Protein AF-A0A947KMC3-F1 (afdb_monomer_lite)

Sequence (62 aa):
MNENFLTRKQLMKATGANPEQITYLRLRKRLPVLNEPDKGIPAKYALESIEIVKDWLEKRNK

Structure (mmCIF, N/CA/C/O backbone):
data_AF-A0A947KMC3-F1
#
_entry.id   AF-A0A947KMC3-F1
#
loop_
_atom_site.group_PDB
_atom_site.id
_atom_site.type_symbol
_atom_site.label_atom_id
_atom_site.label_alt_id
_atom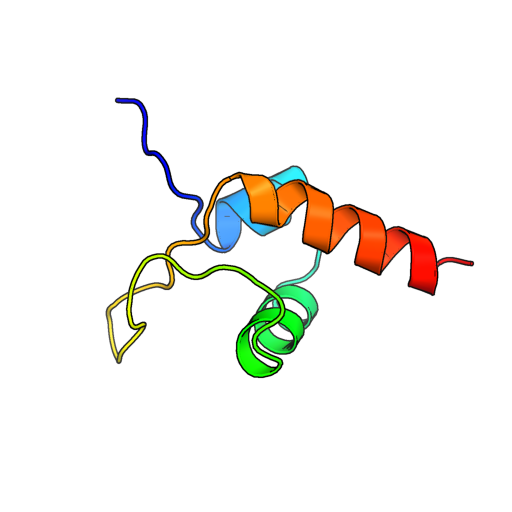_site.label_comp_id
_atom_site.label_asym_id
_atom_site.label_entity_id
_atom_site.label_seq_id
_atom_site.pdbx_PDB_ins_code
_atom_site.Cartn_x
_atom_site.Cartn_y
_atom_site.Cartn_z
_atom_site.occupancy
_atom_site.B_iso_or_equiv
_atom_site.auth_seq_id
_atom_site.auth_comp_id
_atom_site.auth_asym_id
_atom_site.auth_atom_id
_atom_site.pdbx_PDB_model_num
ATOM 1 N N . MET A 1 1 ? -8.451 9.002 -19.283 1.00 41.47 1 MET A N 1
ATOM 2 C CA . MET A 1 1 ? -7.456 7.912 -19.207 1.00 41.47 1 MET A CA 1
ATOM 3 C C . MET A 1 1 ? -7.789 7.089 -17.974 1.00 41.47 1 MET A C 1
ATOM 5 O O . MET A 1 1 ? -7.593 7.582 -16.873 1.00 41.47 1 MET A O 1
ATOM 9 N N . ASN A 1 2 ? -8.382 5.905 -18.149 1.00 51.97 2 ASN A N 1
ATOM 10 C CA . ASN A 1 2 ? -8.643 4.979 -17.045 1.00 51.97 2 ASN A CA 1
ATOM 11 C C . ASN A 1 2 ? -7.334 4.254 -16.738 1.00 51.97 2 ASN A C 1
ATOM 13 O O . ASN A 1 2 ? -7.044 3.206 -17.312 1.00 51.97 2 ASN A O 1
ATOM 17 N N . GLU A 1 3 ? -6.484 4.862 -15.916 1.00 67.06 3 GLU A N 1
ATOM 18 C CA . GLU A 1 3 ? -5.337 4.142 -15.379 1.00 67.06 3 GLU A CA 1
ATOM 19 C C . GLU A 1 3 ? -5.883 3.032 -14.473 1.00 67.06 3 GLU A C 1
ATOM 21 O O . GLU A 1 3 ? -6.360 3.289 -13.372 1.00 67.06 3 GLU A O 1
ATOM 26 N N . ASN A 1 4 ? -5.838 1.784 -14.946 1.00 86.19 4 ASN A N 1
ATOM 27 C CA . ASN A 1 4 ? -6.279 0.593 -14.202 1.00 86.19 4 ASN A CA 1
ATOM 28 C C . ASN A 1 4 ? -5.346 0.241 -13.025 1.00 86.19 4 ASN A C 1
ATOM 30 O O . ASN A 1 4 ? -5.308 -0.898 -12.564 1.00 86.19 4 ASN A O 1
ATOM 34 N N . PHE A 1 5 ? -4.537 1.196 -12.570 1.00 91.62 5 PHE A N 1
ATOM 35 C CA . PHE A 1 5 ? -3.554 1.010 -11.523 1.00 91.62 5 PHE A CA 1
ATOM 36 C C . PHE A 1 5 ? -3.459 2.247 -10.637 1.00 91.62 5 PHE A C 1
ATOM 38 O O . PHE A 1 5 ? -3.765 3.367 -11.037 1.00 91.62 5 PHE A O 1
ATOM 45 N N . LEU A 1 6 ? -2.969 2.030 -9.425 1.00 91.94 6 LEU A N 1
ATOM 46 C CA . LEU A 1 6 ? -2.699 3.057 -8.439 1.00 91.94 6 LEU A CA 1
ATOM 47 C C . LEU A 1 6 ? -1.203 3.159 -8.223 1.00 91.94 6 LEU A C 1
ATOM 49 O O . LEU A 1 6 ? -0.485 2.168 -8.109 1.00 91.94 6 LEU A O 1
ATOM 53 N N . THR A 1 7 ? -0.722 4.381 -8.103 1.00 92.69 7 THR A N 1
ATOM 54 C CA . THR A 1 7 ? 0.604 4.651 -7.558 1.00 92.69 7 THR A CA 1
ATOM 55 C C . THR A 1 7 ? 0.566 4.601 -6.034 1.00 92.69 7 THR A C 1
ATOM 57 O O . THR A 1 7 ? -0.483 4.769 -5.410 1.00 92.69 7 THR A O 1
ATOM 60 N N . ARG A 1 8 ? 1.737 4.464 -5.402 1.00 92.38 8 ARG A N 1
ATOM 61 C CA . ARG A 1 8 ? 1.865 4.547 -3.935 1.00 92.38 8 ARG A CA 1
ATOM 62 C C . ARG A 1 8 ? 1.187 5.801 -3.364 1.00 92.38 8 ARG A C 1
ATOM 64 O O . ARG A 1 8 ? 0.492 5.703 -2.363 1.00 92.38 8 ARG A O 1
ATOM 71 N N . LYS A 1 9 ? 1.352 6.961 -4.016 1.00 92.62 9 LYS A N 1
ATOM 72 C CA . LYS A 1 9 ? 0.754 8.233 -3.573 1.00 92.62 9 LYS A CA 1
ATOM 73 C C . LYS A 1 9 ? -0.775 8.209 -3.638 1.00 92.62 9 LYS A C 1
ATOM 75 O O . LYS A 1 9 ? -1.422 8.666 -2.701 1.00 92.62 9 LYS A O 1
ATOM 80 N N . GLN A 1 10 ? -1.351 7.665 -4.711 1.00 93.81 10 GLN A N 1
ATOM 81 C CA . GLN A 1 10 ? -2.807 7.520 -4.835 1.00 93.81 10 GLN A CA 1
ATOM 82 C C . GLN A 1 10 ? -3.356 6.542 -3.793 1.00 93.81 10 GLN A C 1
ATOM 84 O O . GLN A 1 10 ? -4.358 6.843 -3.152 1.00 93.81 10 GLN A O 1
ATOM 89 N N . LEU A 1 11 ? -2.658 5.426 -3.570 1.00 93.12 11 LEU A N 1
ATOM 90 C CA . LEU A 1 11 ? -3.029 4.434 -2.565 1.00 93.12 11 LEU A CA 1
ATOM 91 C C . LEU A 1 11 ? -3.051 5.048 -1.157 1.00 93.12 11 LEU A C 1
ATOM 93 O O . LEU A 1 11 ? -4.027 4.889 -0.432 1.00 93.12 11 LEU A O 1
ATOM 97 N N . MET A 1 12 ? -2.019 5.820 -0.800 1.00 95.00 12 MET A N 1
ATOM 98 C CA . MET A 1 12 ? -1.969 6.554 0.468 1.00 95.00 12 MET A CA 1
ATOM 99 C C . MET A 1 12 ? -3.121 7.559 0.586 1.00 95.00 12 MET A C 1
ATOM 101 O O . MET A 1 12 ? -3.812 7.581 1.5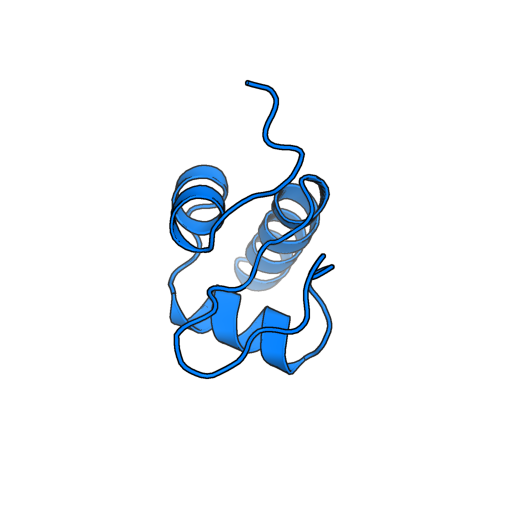98 1.00 95.00 12 MET A O 1
ATOM 105 N N . LYS A 1 13 ? -3.383 8.352 -0.463 1.00 94.62 13 LYS A N 1
ATOM 106 C CA . LYS A 1 13 ? -4.472 9.341 -0.461 1.00 94.62 13 LYS A CA 1
ATOM 107 C C . LYS A 1 13 ? -5.853 8.692 -0.293 1.00 94.62 13 LYS A C 1
ATOM 109 O O . LYS A 1 13 ? -6.705 9.259 0.378 1.00 94.62 13 LYS A O 1
ATOM 114 N N . ALA A 1 14 ? -6.072 7.520 -0.889 1.00 93.31 14 ALA A N 1
ATOM 115 C CA . ALA A 1 14 ? -7.354 6.816 -0.842 1.00 93.31 14 ALA A CA 1
ATOM 116 C C . ALA A 1 14 ? -7.608 6.061 0.476 1.00 93.31 14 ALA A C 1
ATOM 118 O O . ALA A 1 14 ? -8.759 5.784 0.818 1.00 93.31 14 ALA A O 1
ATOM 119 N N . THR A 1 15 ? -6.546 5.688 1.191 1.00 93.62 15 THR A N 1
ATOM 120 C CA . THR A 1 15 ? -6.619 4.800 2.366 1.00 93.62 15 THR A CA 1
ATOM 121 C C . THR A 1 15 ? -6.260 5.499 3.674 1.00 93.62 15 THR A C 1
ATOM 123 O O . THR A 1 15 ? -6.592 4.989 4.736 1.00 93.62 15 THR A O 1
ATOM 126 N N . GLY A 1 16 ? -5.571 6.641 3.616 1.00 93.56 16 GLY A N 1
ATOM 127 C CA . GLY A 1 16 ? -4.973 7.283 4.788 1.00 93.56 16 GLY A CA 1
ATOM 128 C C . GLY A 1 16 ? -3.724 6.564 5.308 1.00 93.56 16 GLY A C 1
ATOM 129 O O . GLY A 1 16 ? -3.175 6.966 6.328 1.00 93.56 16 GLY A O 1
ATOM 130 N N . ALA A 1 17 ? -3.258 5.512 4.625 1.00 93.75 17 ALA A N 1
ATOM 131 C CA . ALA A 1 17 ? -2.084 4.763 5.043 1.00 93.75 17 ALA A CA 1
ATOM 132 C C . ALA A 1 17 ? -0.795 5.573 4.870 1.00 93.75 17 ALA A C 1
ATOM 134 O O . ALA A 1 17 ? -0.583 6.262 3.866 1.00 93.75 17 ALA A O 1
ATOM 135 N N . ASN A 1 18 ? 0.127 5.388 5.809 1.00 94.12 18 ASN A N 1
ATOM 136 C CA . ASN A 1 18 ? 1.460 5.962 5.748 1.00 94.12 18 ASN A CA 1
ATOM 137 C C . ASN A 1 18 ? 2.353 5.207 4.747 1.00 94.12 18 ASN A C 1
ATOM 139 O O . ASN A 1 18 ? 2.137 4.019 4.472 1.00 94.12 18 ASN A O 1
ATOM 143 N N . PRO A 1 19 ? 3.418 5.849 4.226 1.00 93.62 19 PRO A N 1
ATOM 144 C CA . PRO A 1 19 ? 4.299 5.233 3.240 1.00 93.62 19 PRO A CA 1
ATOM 145 C C . PRO A 1 19 ?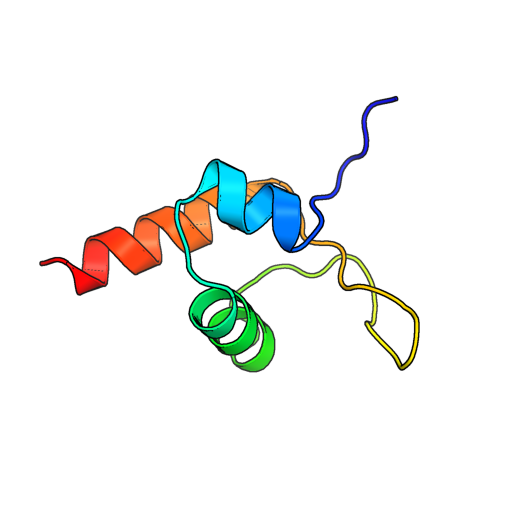 4.874 3.892 3.714 1.00 93.62 19 PRO A C 1
ATOM 147 O O . PRO A 1 19 ? 4.990 2.956 2.920 1.00 93.62 19 PRO A O 1
ATOM 150 N N . GLU A 1 20 ? 5.249 3.798 4.988 1.00 93.19 20 GLU A N 1
ATOM 151 C CA . GLU A 1 20 ? 5.848 2.603 5.589 1.00 93.19 20 GLU A CA 1
ATOM 152 C C . GLU A 1 20 ? 4.876 1.425 5.629 1.00 93.19 20 GLU A C 1
ATOM 154 O O . GLU A 1 20 ? 5.268 0.301 5.322 1.00 93.19 20 GLU A O 1
ATOM 159 N N . GLN A 1 21 ? 3.597 1.683 5.913 1.00 94.38 21 GLN A N 1
ATOM 160 C CA . GLN A 1 21 ? 2.549 0.660 5.930 1.00 94.38 21 GLN A CA 1
ATOM 161 C C . GLN A 1 21 ? 2.346 0.070 4.530 1.00 94.38 21 GLN A C 1
ATOM 163 O O . GLN A 1 21 ? 2.316 -1.150 4.369 1.00 94.38 21 GLN A O 1
ATOM 168 N N . ILE A 1 22 ? 2.314 0.921 3.499 1.00 94.00 22 ILE A N 1
ATOM 169 C CA . ILE A 1 22 ? 2.231 0.460 2.107 1.00 94.00 22 ILE A CA 1
ATOM 170 C C . ILE A 1 22 ? 3.471 -0.354 1.717 1.00 94.00 22 ILE A C 1
ATOM 172 O O . ILE A 1 22 ? 3.351 -1.416 1.105 1.00 94.00 22 ILE A O 1
ATOM 176 N N . THR A 1 23 ? 4.671 0.097 2.101 1.00 93.12 23 THR A N 1
ATOM 177 C CA . THR A 1 23 ? 5.908 -0.662 1.853 1.00 93.12 23 THR A CA 1
ATOM 178 C C . THR A 1 23 ? 5.880 -2.017 2.550 1.00 93.12 23 THR A C 1
ATOM 180 O O . THR A 1 23 ? 6.213 -3.020 1.923 1.00 93.12 23 THR A O 1
ATOM 183 N N . TYR A 1 24 ? 5.453 -2.068 3.812 1.00 94.38 24 TYR A N 1
ATOM 184 C CA . TYR A 1 24 ? 5.334 -3.304 4.578 1.00 94.38 24 TYR A CA 1
ATOM 185 C C . TYR A 1 24 ? 4.389 -4.298 3.894 1.00 94.38 24 TYR A C 1
ATOM 187 O O . TYR A 1 24 ? 4.763 -5.450 3.672 1.00 94.38 24 TYR A O 1
ATOM 195 N N . LEU A 1 25 ? 3.192 -3.850 3.502 1.00 93.62 25 LEU A N 1
ATOM 196 C CA . LEU A 1 25 ? 2.204 -4.695 2.829 1.00 93.62 25 LEU A CA 1
ATOM 197 C C . LEU A 1 25 ? 2.713 -5.207 1.474 1.00 93.62 25 LEU A C 1
ATOM 199 O O . LEU A 1 25 ? 2.540 -6.386 1.159 1.00 93.62 25 LEU A O 1
ATOM 203 N N . ARG A 1 26 ? 3.416 -4.363 0.708 1.00 92.88 26 ARG A N 1
ATOM 204 C CA . ARG A 1 26 ? 4.077 -4.771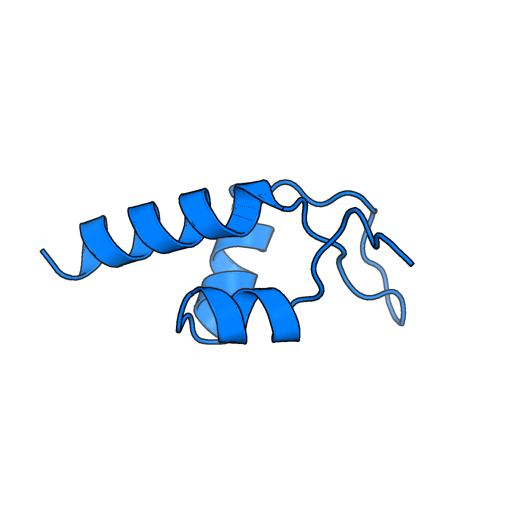 -0.540 1.00 92.88 26 ARG A CA 1
ATOM 205 C C . ARG A 1 26 ? 5.140 -5.843 -0.297 1.00 92.88 26 ARG A C 1
ATOM 207 O O . ARG A 1 26 ? 5.119 -6.877 -0.956 1.00 92.88 26 ARG A O 1
ATOM 214 N N . LEU A 1 27 ? 6.055 -5.621 0.651 1.00 91.69 27 LEU A N 1
ATOM 215 C CA . LEU A 1 27 ? 7.132 -6.570 0.970 1.00 91.69 27 LEU A CA 1
ATOM 216 C C . LEU A 1 27 ? 6.587 -7.907 1.490 1.00 91.69 27 LEU A C 1
ATOM 218 O O . LEU A 1 27 ? 7.171 -8.957 1.240 1.00 91.69 27 LEU A O 1
ATOM 222 N N . ARG A 1 28 ? 5.434 -7.885 2.165 1.00 93.44 28 ARG A N 1
ATOM 223 C CA . ARG A 1 28 ? 4.705 -9.082 2.609 1.00 93.44 28 ARG A CA 1
ATOM 224 C C . ARG A 1 28 ? 3.848 -9.731 1.516 1.00 93.44 28 ARG A C 1
ATOM 226 O O . ARG A 1 28 ? 3.106 -10.654 1.837 1.00 93.44 28 ARG A O 1
ATOM 233 N N . LYS A 1 29 ? 3.929 -9.264 0.263 1.00 91.75 29 LYS A N 1
ATOM 234 C CA . LYS A 1 29 ? 3.124 -9.740 -0.879 1.00 91.75 29 LYS A CA 1
ATOM 235 C C . LYS A 1 29 ? 1.611 -9.715 -0.604 1.00 91.75 29 LYS A C 1
ATOM 237 O O . LYS A 1 29 ? 0.869 -10.554 -1.096 1.00 91.75 29 LYS A O 1
ATOM 242 N N . ARG A 1 30 ? 1.159 -8.760 0.216 1.00 91.81 30 ARG A N 1
ATOM 243 C CA . ARG A 1 30 ? -0.261 -8.555 0.547 1.00 91.81 30 ARG A CA 1
ATOM 244 C C . ARG A 1 30 ? -0.954 -7.594 -0.412 1.00 91.81 30 ARG A C 1
ATOM 246 O O . ARG A 1 30 ? -2.173 -7.570 -0.430 1.00 91.81 30 ARG A O 1
ATOM 253 N N . LEU A 1 31 ? -0.197 -6.806 -1.177 1.00 93.56 31 LEU A N 1
ATOM 254 C CA . LEU A 1 31 ? -0.750 -5.920 -2.199 1.00 93.56 31 LEU A CA 1
ATOM 255 C C . LEU A 1 31 ? -0.554 -6.536 -3.586 1.00 93.56 31 LEU A C 1
ATOM 257 O O . LEU A 1 31 ? 0.584 -6.887 -3.912 1.00 93.56 31 LEU A O 1
ATOM 261 N N . PRO A 1 32 ? -1.608 -6.619 -4.411 1.00 93.31 32 PRO A N 1
ATOM 262 C CA . PRO A 1 32 ? -1.484 -6.981 -5.814 1.00 93.31 32 PRO A CA 1
ATOM 263 C C . PRO A 1 32 ? -0.754 -5.869 -6.575 1.00 93.31 32 PRO A C 1
ATOM 265 O O . PRO A 1 32 ? -1.287 -4.783 -6.819 1.00 93.31 32 PRO A O 1
ATOM 268 N N . VAL A 1 33 ? 0.505 -6.141 -6.923 1.00 93.56 33 VAL A N 1
ATOM 269 C CA . VAL A 1 33 ? 1.344 -5.265 -7.748 1.00 93.56 33 VAL A CA 1
ATOM 270 C C . VAL A 1 33 ? 1.265 -5.749 -9.194 1.00 93.56 33 VAL A C 1
ATOM 272 O O . VAL A 1 33 ? 1.490 -6.922 -9.472 1.00 93.56 33 VAL A O 1
ATOM 275 N N . LEU A 1 34 ? 0.928 -4.843 -10.107 1.00 91.94 34 LEU A N 1
ATOM 276 C CA . LEU A 1 34 ? 0.691 -5.110 -11.529 1.00 91.94 34 LEU A CA 1
ATOM 277 C C . LEU A 1 34 ? 1.967 -5.069 -12.380 1.00 91.94 34 LEU A C 1
ATOM 279 O O . LEU A 1 34 ? 1.929 -5.339 -13.576 1.00 91.94 34 LEU A O 1
ATOM 283 N N . ASN A 1 35 ? 3.091 -4.683 -11.785 1.00 91.19 35 ASN A N 1
ATOM 284 C CA . ASN A 1 35 ? 4.400 -4.679 -12.417 1.00 91.19 35 ASN A CA 1
ATOM 285 C C . ASN A 1 35 ? 5.458 -5.213 -11.456 1.00 91.19 35 ASN A C 1
ATOM 287 O O . ASN A 1 35 ? 5.252 -5.247 -10.245 1.00 91.19 35 ASN A O 1
ATOM 291 N N . GLU A 1 36 ? 6.619 -5.562 -11.997 1.00 88.56 36 GLU A N 1
ATOM 292 C CA . GLU A 1 36 ? 7.812 -5.799 -11.196 1.00 88.56 36 GLU A CA 1
ATOM 293 C C . GLU A 1 36 ? 8.499 -4.446 -10.926 1.00 88.56 36 GLU A C 1
ATOM 295 O O . GLU A 1 36 ? 8.945 -3.784 -11.868 1.00 88.56 36 GLU A O 1
ATOM 300 N N . PRO A 1 37 ? 8.498 -3.944 -9.676 1.00 87.31 37 PRO A N 1
ATOM 301 C CA . PRO A 1 37 ? 9.134 -2.673 -9.360 1.00 87.31 37 PRO A CA 1
ATOM 302 C C . PRO A 1 37 ? 10.652 -2.847 -9.251 1.00 87.31 37 PRO A C 1
ATOM 304 O O . PRO A 1 37 ? 11.121 -3.632 -8.429 1.00 87.31 37 PRO A O 1
ATOM 307 N N . ASP A 1 38 ? 11.398 -2.039 -10.001 1.0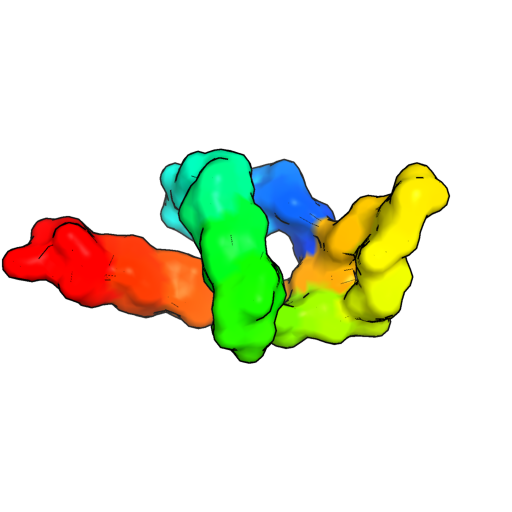0 88.38 38 ASP A N 1
ATOM 308 C CA . ASP A 1 38 ? 12.866 -2.001 -10.001 1.00 88.38 38 ASP A CA 1
ATOM 309 C C . ASP A 1 38 ? 13.388 -0.570 -9.741 1.00 88.38 38 ASP A C 1
ATOM 311 O O . ASP A 1 38 ? 12.619 0.369 -9.490 1.00 88.38 38 ASP A O 1
ATOM 315 N N . LYS A 1 39 ? 14.707 -0.364 -9.775 1.00 84.06 39 LYS A N 1
ATOM 316 C CA . LYS A 1 39 ? 15.343 0.937 -9.578 1.00 84.06 39 LYS A CA 1
ATOM 317 C C . LYS A 1 39 ? 14.892 1.912 -10.672 1.00 84.06 39 LYS A C 1
ATOM 319 O O . LYS A 1 39 ? 15.250 1.792 -11.835 1.00 84.06 39 LYS A O 1
ATOM 324 N N . GLY A 1 40 ? 14.108 2.913 -10.272 1.00 86.38 40 GLY A N 1
ATOM 325 C CA . GLY A 1 40 ? 13.537 3.915 -11.180 1.00 86.38 40 GLY A CA 1
ATOM 326 C C . GLY A 1 40 ? 12.166 3.544 -11.755 1.00 86.38 40 GLY A C 1
ATOM 327 O O . GLY A 1 40 ? 11.519 4.403 -12.351 1.00 86.38 40 GLY A O 1
ATOM 328 N N . ILE A 1 41 ? 11.674 2.323 -11.516 1.00 88.25 41 ILE A N 1
ATOM 329 C CA . ILE A 1 41 ? 10.345 1.877 -11.947 1.00 88.25 41 ILE A CA 1
ATOM 330 C C . ILE A 1 41 ? 9.417 1.826 -10.723 1.00 88.25 41 ILE A C 1
ATOM 332 O O . ILE A 1 41 ? 9.546 0.938 -9.877 1.00 88.25 41 ILE A O 1
ATOM 336 N N . PRO A 1 42 ? 8.460 2.762 -10.583 1.00 87.94 42 PRO A N 1
ATOM 337 C CA . PRO A 1 42 ? 7.561 2.766 -9.437 1.00 87.94 42 PRO A CA 1
ATOM 338 C C . PRO A 1 42 ? 6.608 1.563 -9.460 1.00 87.94 42 PRO A C 1
ATOM 340 O O . PRO A 1 42 ? 6.160 1.114 -10.515 1.00 87.94 42 PRO A O 1
ATOM 343 N N . ALA A 1 43 ? 6.249 1.077 -8.271 1.00 91.19 43 ALA A N 1
ATOM 344 C CA . ALA A 1 43 ? 5.225 0.049 -8.114 1.00 91.19 43 ALA A CA 1
ATOM 345 C C . ALA A 1 43 ? 3.840 0.585 -8.513 1.00 91.19 43 ALA A C 1
ATOM 347 O O . ALA A 1 43 ? 3.422 1.658 -8.056 1.00 91.19 43 ALA A O 1
ATOM 348 N N . LYS A 1 44 ? 3.139 -0.197 -9.330 1.00 93.88 44 LYS A N 1
ATOM 349 C CA . LYS A 1 44 ? 1.761 -0.004 -9.769 1.00 93.88 44 LYS A CA 1
ATOM 350 C C . LYS A 1 44 ? 0.894 -1.038 -9.067 1.00 93.88 44 LYS A C 1
ATOM 352 O O . LYS A 1 44 ? 1.128 -2.232 -9.193 1.00 93.88 44 LYS A O 1
ATOM 357 N N . TYR A 1 45 ? -0.090 -0.582 -8.315 1.00 94.12 45 TYR A N 1
ATOM 358 C CA . TYR A 1 45 ? -0.982 -1.423 -7.525 1.00 94.12 45 TYR A CA 1
ATOM 359 C C . TYR A 1 45 ? -2.319 -1.590 -8.241 1.00 94.12 45 TYR A C 1
ATOM 361 O O . TYR A 1 45 ? -2.772 -0.659 -8.901 1.00 94.12 45 TYR A O 1
ATOM 369 N N . ALA A 1 46 ? -2.971 -2.739 -8.103 1.00 94.31 46 ALA A N 1
ATOM 370 C CA . ALA A 1 46 ? -4.343 -2.895 -8.585 1.00 94.31 46 ALA A CA 1
ATOM 371 C C . ALA A 1 46 ? -5.321 -2.054 -7.744 1.00 94.31 46 ALA A C 1
ATOM 373 O O . ALA A 1 46 ? -5.042 -1.760 -6.579 1.00 94.31 46 ALA A O 1
ATOM 374 N N . LEU A 1 47 ? -6.471 -1.682 -8.319 1.00 93.69 47 LEU A N 1
ATOM 375 C CA . LEU A 1 47 ? -7.487 -0.858 -7.644 1.00 93.69 47 LEU A CA 1
ATOM 376 C C . LEU A 1 47 ? -7.987 -1.494 -6.332 1.00 93.69 47 LEU A C 1
ATOM 378 O O . LEU A 1 47 ? -8.149 -0.792 -5.334 1.00 93.69 47 LEU A O 1
ATOM 382 N N . GLU A 1 48 ? -8.121 -2.824 -6.303 1.00 94.12 48 GLU A N 1
ATOM 383 C CA . GLU A 1 48 ? -8.501 -3.620 -5.119 1.00 94.12 48 GLU A CA 1
ATOM 384 C C . GLU A 1 48 ? -7.542 -3.443 -3.926 1.00 94.12 48 GLU A C 1
ATOM 386 O O . GLU A 1 48 ? -7.912 -3.662 -2.773 1.00 94.12 48 GLU A O 1
ATOM 391 N N . SER A 1 49 ? -6.311 -2.973 -4.174 1.00 94.44 49 SER A N 1
ATOM 392 C CA . SER A 1 49 ? -5.345 -2.686 -3.109 1.00 94.44 49 SER A CA 1
ATOM 393 C C . SER A 1 49 ? -5.878 -1.657 -2.109 1.00 94.44 49 SER A C 1
ATOM 395 O O . SER A 1 49 ? -5.430 -1.650 -0.967 1.00 94.44 49 SER A O 1
ATOM 397 N N . ILE A 1 50 ? -6.823 -0.791 -2.501 1.00 94.38 50 ILE A N 1
ATOM 398 C CA . ILE A 1 50 ? -7.465 0.158 -1.579 1.00 94.38 50 ILE A CA 1
ATOM 399 C C . ILE A 1 50 ? -8.223 -0.591 -0.482 1.00 94.38 50 ILE A C 1
ATOM 401 O O . ILE A 1 50 ? -8.045 -0.281 0.695 1.00 94.38 50 ILE A O 1
ATOM 405 N N . GLU A 1 51 ? -9.054 -1.563 -0.857 1.00 95.38 51 GLU A N 1
ATOM 406 C CA . GLU A 1 51 ? -9.879 -2.319 0.090 1.00 95.38 51 GLU A CA 1
ATOM 407 C C . GLU A 1 51 ? -9.009 -3.173 1.008 1.00 95.38 51 GLU A C 1
ATOM 409 O O . GLU A 1 51 ? -9.192 -3.146 2.222 1.00 95.38 51 GLU A O 1
ATOM 414 N N . ILE A 1 52 ? -7.983 -3.826 0.453 1.00 94.94 52 ILE A N 1
ATOM 415 C CA . ILE A 1 52 ? -7.027 -4.628 1.231 1.00 94.94 52 ILE A CA 1
ATOM 416 C C . ILE A 1 52 ? -6.319 -3.776 2.292 1.00 94.94 52 ILE A C 1
ATOM 418 O O . ILE A 1 52 ? -6.158 -4.202 3.437 1.00 94.94 52 ILE A O 1
ATOM 422 N N . VAL A 1 53 ? -5.871 -2.570 1.926 1.00 94.75 53 VAL A N 1
ATOM 423 C CA . VAL A 1 53 ? -5.193 -1.670 2.870 1.00 94.75 53 VAL A CA 1
ATOM 424 C C . VAL A 1 53 ? -6.166 -1.162 3.932 1.00 94.75 53 VAL A C 1
ATOM 426 O O . VAL A 1 53 ? -5.788 -1.119 5.101 1.00 94.75 53 VAL A O 1
ATOM 429 N N . LYS A 1 54 ? -7.396 -0.789 3.554 1.00 94.75 54 LYS A N 1
ATOM 430 C CA . LYS A 1 54 ? -8.417 -0.324 4.505 1.00 94.75 54 LYS A CA 1
ATOM 431 C C . LYS A 1 54 ? -8.768 -1.403 5.527 1.00 94.75 54 LYS A C 1
ATOM 433 O O . LYS A 1 54 ? -8.615 -1.150 6.717 1.00 94.75 54 LYS A O 1
ATOM 438 N N . ASP A 1 55 ? -9.095 -2.612 5.072 1.00 94.81 55 ASP A N 1
ATOM 439 C CA . ASP A 1 55 ? -9.389 -3.756 5.948 1.00 94.81 55 ASP A CA 1
ATOM 440 C C . ASP A 1 55 ? -8.225 -4.042 6.912 1.00 94.81 55 ASP A C 1
ATOM 442 O O . ASP A 1 55 ? -8.415 -4.266 8.110 1.00 94.81 55 ASP A O 1
ATOM 446 N N . TRP A 1 56 ? -6.987 -3.968 6.418 1.00 94.88 56 TRP A N 1
ATOM 447 C CA . TRP A 1 56 ? -5.807 -4.165 7.253 1.00 94.88 56 TRP A CA 1
ATOM 448 C C . TRP A 1 56 ? -5.608 -3.067 8.308 1.00 94.88 56 TRP A C 1
ATOM 450 O O . TRP A 1 56 ? -5.164 -3.368 9.420 1.00 94.88 56 TRP A O 1
ATOM 460 N N . LEU A 1 57 ? -5.912 -1.807 7.978 1.00 92.88 57 LEU A N 1
ATOM 461 C CA . LEU A 1 57 ? -5.856 -0.691 8.926 1.00 92.88 57 LEU A CA 1
ATOM 462 C C . LEU A 1 57 ? -6.945 -0.818 9.995 1.00 92.88 57 LEU A C 1
ATOM 464 O O . LEU A 1 57 ? -6.654 -0.664 11.180 1.00 92.88 57 LEU A O 1
ATOM 468 N N . GLU A 1 58 ? -8.173 -1.152 9.597 1.00 93.06 58 GLU A N 1
ATOM 469 C CA . GLU A 1 58 ? -9.301 -1.337 10.517 1.00 93.06 58 GLU A CA 1
ATOM 470 C C . GLU A 1 58 ? -9.031 -2.451 11.533 1.00 93.06 58 GLU A C 1
ATOM 472 O O . GLU A 1 58 ? -9.281 -2.274 12.723 1.00 93.06 58 GLU A O 1
ATOM 477 N N . LYS A 1 59 ? -8.424 -3.563 11.099 1.00 91.69 59 LYS A N 1
ATOM 478 C CA . LYS A 1 59 ? -8.030 -4.675 11.982 1.00 91.69 59 LYS A CA 1
ATOM 479 C C . LYS A 1 59 ? -6.968 -4.318 13.021 1.00 91.69 59 LYS A C 1
ATOM 481 O O . LYS A 1 59 ? -6.805 -5.065 13.977 1.00 91.69 59 LYS A O 1
ATOM 486 N N . ARG A 1 60 ? -6.205 -3.243 12.815 1.00 85.81 60 ARG A N 1
ATOM 487 C CA . ARG A 1 60 ? -5.116 -2.813 13.713 1.00 85.81 60 ARG A CA 1
ATOM 488 C C . ARG A 1 60 ? -5.491 -1.657 14.626 1.00 85.81 60 ARG A C 1
ATOM 490 O O . ARG A 1 60 ? -4.814 -1.453 15.625 1.00 85.81 60 ARG A O 1
ATOM 497 N N . ASN A 1 61 ? -6.528 -0.905 14.272 1.00 74.50 61 ASN A N 1
ATOM 498 C CA . ASN A 1 61 ? -7.102 0.132 15.126 1.00 74.50 61 ASN A CA 1
ATOM 499 C C . ASN A 1 61 ? -8.109 -0.427 16.147 1.00 74.50 61 ASN A C 1
ATOM 501 O O . ASN A 1 61 ? -8.701 0.349 16.895 1.00 74.50 61 ASN A O 1
ATOM 505 N N . LYS A 1 62 ? -8.320 -1.745 16.158 1.00 54.50 62 LYS A N 1
ATOM 506 C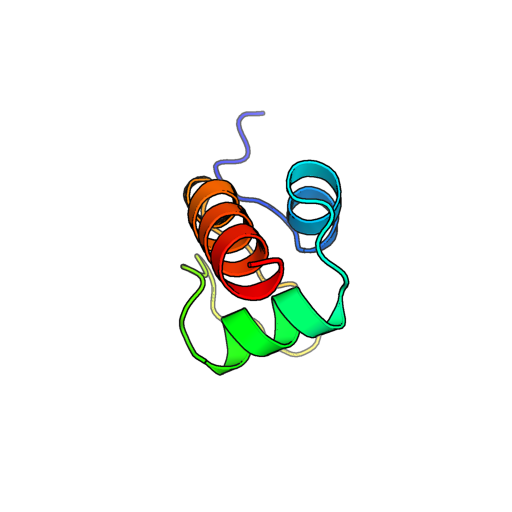 CA . LYS A 1 62 ? -9.223 -2.464 17.052 1.00 54.50 62 LYS A CA 1
ATOM 507 C C . LYS A 1 62 ? -8.418 -3.303 18.036 1.00 54.50 62 LYS A C 1
ATOM 509 O O . LYS A 1 62 ? -8.857 -3.383 19.200 1.00 54.50 62 LYS A O 1
#

Foldseek 3Di:
DPPQWDFLVRLCVLQVDDSVLVVVCVVVVNFAWPDDDDDVRTTTTGPCSSVSSNVVVVVVVD

Secondary structure (DSSP, 8-state):
---SSEEHHHHHHHH---HHHHHHHHHTT-S-BSS---TT---EE-TTHHHHHHHHHHTT--

pLDDT: mean 89.63, std 10.27, range [41.47, 95.38]

Radius of gyration: 11.28 Å; chains: 1; bounding box: 25×19×36 Å